Protein AF-A0A643FSH8-F1 (afdb_monomer_lite)

Secondary structure (DSSP, 8-state):
---------------SS----SSPPHHHHHHHHHHHHHHHHHHHTSSTT-B-TTS-B-HHHHHHHHHHHHHHHHS-PPPPPHHHHHHHHTSHHHHHHHHHHHHHHHHHHHHHHHHS--

Organism: NCBI:txid68895

Radius of gyration: 21.18 Å; chains: 1; bounding box: 42×60×52 Å

Sequence (118 aa):
MGNSKHSAGCQFPARDGAEPFPFPTVGQAAQRLLDALDELAEGSGGFSGWENAAGRAAGDAVEEARHELRTLLERPRALPEPAIFEKVFRSPPVQRAAESMGWRGLAEAIWRAAYEGE

Structure (mmCIF, N/CA/C/O backbone):
data_AF-A0A643FSH8-F1
#
_entry.id   AF-A0A643FSH8-F1
#
loop_
_atom_site.group_PDB
_atom_site.id
_atom_site.type_symbol
_atom_site.label_atom_id
_atom_site.label_alt_id
_atom_site.label_comp_id
_atom_site.label_asym_id
_atom_site.label_entity_id
_atom_site.label_seq_id
_atom_site.pdbx_PDB_ins_code
_atom_site.Cartn_x
_atom_site.Cartn_y
_atom_site.Cartn_z
_atom_site.occupancy
_atom_site.B_iso_or_equiv
_atom_site.auth_seq_id
_atom_site.auth_comp_id
_atom_site.auth_asym_id
_atom_site.auth_atom_id
_atom_site.pdbx_PDB_model_num
ATOM 1 N N . MET A 1 1 ? -12.975 -50.873 17.985 1.00 36.47 1 MET A N 1
ATOM 2 C CA . MET A 1 1 ? -12.252 -49.993 17.040 1.00 36.47 1 MET A CA 1
ATOM 3 C C . MET A 1 1 ? -13.054 -48.713 16.868 1.00 36.47 1 MET A C 1
ATOM 5 O O . MET A 1 1 ? -14.000 -48.699 16.096 1.00 36.47 1 MET A O 1
ATOM 9 N N . GLY A 1 2 ? -12.753 -47.682 17.658 1.00 39.66 2 GLY A N 1
ATOM 10 C CA . GLY A 1 2 ? -13.373 -46.360 17.544 1.00 39.66 2 GLY A CA 1
ATOM 11 C C . GLY A 1 2 ? -12.332 -45.379 17.023 1.00 39.66 2 GLY A C 1
ATOM 12 O O . GLY A 1 2 ? -11.318 -45.168 17.680 1.00 39.66 2 GLY A O 1
ATOM 13 N N . ASN A 1 3 ? -12.550 -44.841 15.825 1.00 39.28 3 ASN A N 1
ATOM 14 C CA . ASN A 1 3 ? -11.673 -43.849 15.211 1.00 39.28 3 ASN A CA 1
ATOM 15 C C . ASN A 1 3 ? -12.156 -42.452 15.628 1.00 39.28 3 ASN A C 1
ATOM 17 O O . ASN A 1 3 ? -13.002 -41.862 14.959 1.00 39.28 3 ASN A O 1
ATOM 21 N N . SER A 1 4 ? -11.632 -41.920 16.732 1.00 41.88 4 SER A N 1
ATOM 22 C CA . SER A 1 4 ? -11.820 -40.509 17.081 1.00 41.88 4 SER A CA 1
ATOM 23 C C . SER A 1 4 ? -10.712 -39.696 16.421 1.00 41.88 4 SER A C 1
ATOM 25 O O . SER A 1 4 ? -9.606 -39.577 16.945 1.00 41.88 4 SER A O 1
ATOM 27 N N . LYS A 1 5 ? -11.000 -39.156 15.232 1.00 44.81 5 LYS A N 1
ATOM 28 C CA . LYS A 1 5 ? -10.193 -38.093 14.624 1.00 44.81 5 LYS A CA 1
ATOM 29 C C . LYS A 1 5 ? -10.350 -36.842 15.489 1.00 44.81 5 LYS A C 1
ATOM 31 O O . LYS A 1 5 ? -11.359 -36.151 15.394 1.00 44.81 5 LYS A O 1
ATOM 36 N N . HIS A 1 6 ? -9.368 -36.564 16.338 1.00 40.22 6 HIS A N 1
ATOM 37 C CA . HIS A 1 6 ? -9.243 -35.252 16.957 1.00 40.22 6 HIS A CA 1
ATOM 38 C C . HIS A 1 6 ? -8.746 -34.272 15.895 1.00 40.22 6 HIS A C 1
ATOM 40 O O . HIS A 1 6 ? -7.598 -34.334 15.459 1.00 40.22 6 HIS A O 1
ATOM 46 N N . SER A 1 7 ? -9.635 -33.384 15.455 1.00 39.81 7 SER A N 1
ATOM 47 C CA . SER A 1 7 ? -9.259 -32.152 14.773 1.00 39.81 7 SER A CA 1
ATOM 48 C C . SER A 1 7 ? -8.293 -31.402 15.686 1.00 39.81 7 SER A C 1
ATOM 50 O O . SER A 1 7 ? -8.639 -31.106 16.831 1.00 39.81 7 SER A O 1
ATOM 52 N N . ALA A 1 8 ? -7.079 -31.141 15.205 1.00 40.69 8 ALA A N 1
ATOM 53 C CA . ALA A 1 8 ? -6.117 -30.291 15.887 1.00 40.69 8 ALA A CA 1
ATOM 54 C C . ALA A 1 8 ? -6.712 -28.880 15.975 1.00 40.69 8 ALA A C 1
ATOM 56 O O . ALA A 1 8 ? -6.618 -28.085 15.043 1.00 40.69 8 ALA A O 1
ATOM 57 N N . GLY A 1 9 ? -7.405 -28.599 17.077 1.00 35.22 9 GLY A N 1
ATOM 58 C CA . GLY A 1 9 ? -7.767 -27.245 17.442 1.00 35.22 9 GLY A CA 1
ATOM 59 C C . GLY A 1 9 ? -6.471 -26.484 17.669 1.00 35.22 9 GLY A C 1
ATOM 60 O O . GLY A 1 9 ? -5.712 -26.821 18.575 1.00 35.22 9 GLY A O 1
ATOM 61 N N . CYS A 1 10 ? -6.203 -25.484 16.833 1.00 38.00 10 CYS A N 1
ATOM 62 C CA . CYS A 1 10 ? -5.185 -24.484 17.115 1.00 38.00 10 CYS A CA 1
ATOM 63 C C . CYS A 1 10 ? -5.604 -23.746 18.393 1.00 38.00 10 CYS A C 1
ATOM 65 O O . CYS A 1 10 ? -6.351 -22.773 18.349 1.00 38.00 10 CYS A O 1
ATOM 67 N N . GLN A 1 11 ? -5.173 -24.249 19.549 1.00 37.91 11 GLN A N 1
ATOM 68 C CA . GLN A 1 11 ? -5.183 -23.487 20.787 1.00 37.91 11 GLN A CA 1
ATOM 69 C C . GLN A 1 11 ? -4.098 -22.425 20.656 1.00 37.91 11 GLN A C 1
ATOM 71 O O . GLN A 1 11 ? -2.911 -22.744 20.656 1.00 37.91 11 GLN A O 1
ATOM 76 N N . PHE A 1 12 ? -4.504 -21.167 20.516 1.00 40.66 12 PHE A N 1
ATOM 77 C CA . PHE A 1 12 ? -3.594 -20.043 20.674 1.00 40.66 12 PHE A CA 1
ATOM 78 C C . PHE A 1 12 ? -3.348 -19.858 22.175 1.00 40.66 12 PHE A C 1
ATOM 80 O O . PHE A 1 12 ? -4.293 -19.525 22.894 1.00 40.66 12 PHE A O 1
ATOM 87 N N . PRO A 1 13 ? -2.129 -20.102 22.689 1.00 39.06 13 PRO A N 1
ATOM 88 C CA . PRO A 1 13 ? -1.835 -19.772 24.070 1.00 39.06 13 PRO A CA 1
ATOM 8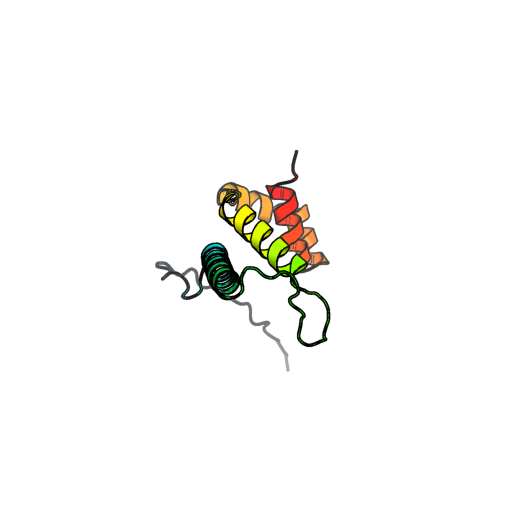9 C C . PRO A 1 13 ? -1.888 -18.250 24.216 1.00 39.06 13 PRO A C 1
ATOM 91 O O . PRO A 1 13 ? -1.168 -17.530 23.522 1.00 39.06 13 PRO A O 1
ATOM 94 N N . ALA A 1 14 ? -2.737 -17.761 25.121 1.00 42.91 14 ALA A N 1
ATOM 95 C CA . ALA A 1 14 ? -2.613 -16.406 25.637 1.00 42.91 14 ALA A CA 1
ATOM 96 C C . ALA A 1 14 ? -1.223 -16.303 26.275 1.00 42.91 14 ALA A C 1
ATOM 98 O O . ALA A 1 14 ? -0.924 -17.013 27.235 1.00 42.91 14 ALA A O 1
ATOM 99 N N . ARG A 1 15 ? -0.338 -15.511 25.669 1.00 42.09 15 ARG A N 1
ATOM 100 C CA . ARG A 1 15 ? 1.040 -15.366 26.126 1.00 42.09 15 ARG A CA 1
ATOM 101 C C . ARG A 1 15 ? 1.220 -13.942 26.628 1.00 42.09 15 ARG A C 1
ATOM 103 O O . ARG A 1 15 ? 1.324 -13.009 25.835 1.00 42.09 15 ARG A O 1
ATOM 110 N N . ASP A 1 16 ? 1.213 -13.804 27.950 1.00 45.06 16 ASP A N 1
ATOM 111 C CA . ASP A 1 16 ? 1.675 -12.605 28.639 1.00 45.06 16 ASP A CA 1
ATOM 112 C C . ASP A 1 16 ? 3.116 -12.304 28.194 1.00 45.06 16 ASP A C 1
ATOM 114 O O . ASP A 1 16 ? 3.989 -13.173 28.267 1.00 45.06 16 ASP A O 1
ATOM 118 N N . GLY A 1 17 ? 3.353 -11.086 27.695 1.00 44.19 17 GLY A N 1
ATOM 119 C CA . GLY A 1 17 ? 4.684 -10.603 27.307 1.00 44.19 17 GLY A CA 1
ATOM 120 C C . GLY A 1 17 ? 5.065 -10.802 25.836 1.00 44.19 17 GLY A C 1
ATOM 121 O O . GLY A 1 17 ? 6.167 -11.262 25.554 1.00 44.19 17 GLY A O 1
ATOM 122 N N . ALA A 1 18 ? 4.176 -10.466 24.895 1.00 45.72 18 ALA A N 1
ATOM 123 C CA . ALA A 1 18 ? 4.470 -10.509 23.462 1.00 45.72 18 ALA A CA 1
ATOM 124 C C . ALA A 1 18 ? 5.700 -9.650 23.103 1.00 45.72 18 ALA A C 1
ATOM 126 O O . ALA A 1 18 ? 5.624 -8.421 23.078 1.00 45.72 18 ALA A O 1
ATOM 127 N N . GLU A 1 19 ? 6.822 -10.296 22.774 1.00 46.59 19 GLU A N 1
ATOM 128 C CA . GLU A 1 19 ? 7.825 -9.662 21.921 1.00 46.59 19 GLU A CA 1
ATOM 129 C C . GLU A 1 19 ? 7.145 -9.276 20.596 1.00 46.59 19 GLU A C 1
ATOM 131 O O . GLU A 1 19 ? 6.374 -10.080 20.053 1.00 46.59 19 GLU A O 1
ATOM 136 N N . PRO A 1 20 ? 7.360 -8.052 20.080 1.00 52.47 20 PRO A N 1
ATOM 137 C CA . PRO A 1 20 ? 6.729 -7.626 18.843 1.00 52.47 20 PRO A CA 1
ATOM 138 C C . PRO A 1 20 ? 7.162 -8.579 17.726 1.00 52.47 20 PRO A C 1
ATOM 140 O O . PRO A 1 20 ? 8.349 -8.853 17.558 1.00 52.47 20 PRO A O 1
ATOM 143 N N . PHE A 1 21 ? 6.181 -9.119 16.998 1.00 51.66 21 PHE A N 1
ATOM 144 C CA . PHE A 1 21 ? 6.394 -9.997 15.848 1.00 51.66 21 PHE A CA 1
ATOM 145 C C . PHE A 1 21 ? 7.568 -9.489 14.984 1.00 51.66 21 PHE A C 1
ATOM 147 O O . PHE A 1 21 ? 7.592 -8.303 14.657 1.00 51.66 21 PHE A O 1
ATOM 154 N N . PRO A 1 22 ? 8.509 -10.349 14.546 1.00 67.94 22 PRO A N 1
ATOM 155 C CA . PRO A 1 22 ? 9.704 -9.927 13.802 1.00 67.94 22 PRO A CA 1
ATOM 156 C C . PRO A 1 22 ? 9.405 -9.442 12.371 1.00 67.94 22 PRO A C 1
ATOM 158 O O . PRO A 1 22 ? 10.319 -9.192 11.585 1.00 67.94 22 PRO A O 1
ATOM 161 N N . PHE A 1 23 ? 8.129 -9.340 12.005 1.00 64.25 23 PHE A N 1
ATOM 162 C CA . PHE A 1 23 ? 7.679 -8.940 10.684 1.00 64.25 23 PHE A CA 1
ATOM 163 C C . PHE A 1 23 ? 7.348 -7.446 10.671 1.00 64.25 23 PHE A C 1
ATOM 165 O O . PHE A 1 23 ? 6.767 -6.944 11.636 1.00 64.25 23 PHE A O 1
ATOM 172 N N . PRO A 1 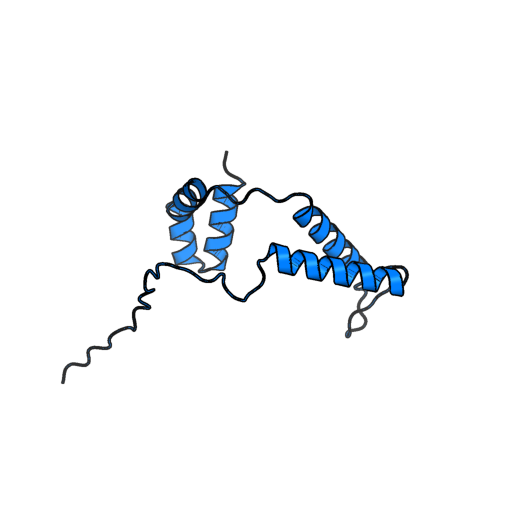24 ? 7.687 -6.725 9.587 1.00 71.19 24 PRO A N 1
ATOM 173 C CA . PRO A 1 24 ? 7.309 -5.327 9.463 1.00 71.19 24 PRO A CA 1
ATOM 174 C C . PRO A 1 24 ? 5.785 -5.192 9.485 1.00 71.19 24 PRO A C 1
ATOM 176 O O . PRO A 1 24 ? 5.062 -6.025 8.933 1.00 71.19 24 PRO A O 1
ATOM 179 N N . THR A 1 25 ? 5.290 -4.113 10.086 1.00 79.69 25 THR A N 1
ATOM 180 C CA . THR A 1 25 ? 3.884 -3.734 9.934 1.00 79.69 25 THR A CA 1
ATOM 181 C C . THR A 1 25 ? 3.590 -3.400 8.468 1.00 79.69 25 THR A C 1
ATOM 183 O O . THR A 1 25 ? 4.495 -3.069 7.700 1.00 79.69 25 THR A O 1
ATOM 186 N N . VAL A 1 26 ? 2.314 -3.432 8.069 1.00 78.62 26 VAL A N 1
ATOM 187 C CA . VAL A 1 26 ? 1.903 -3.041 6.706 1.00 78.62 26 VAL A CA 1
ATOM 188 C C . VAL A 1 26 ? 2.387 -1.628 6.369 1.00 78.62 26 VAL A C 1
ATOM 190 O O . VAL A 1 26 ? 2.909 -1.415 5.282 1.00 78.62 26 VAL A O 1
ATOM 193 N N . GLY A 1 27 ? 2.303 -0.690 7.320 1.00 81.38 27 GLY A N 1
ATOM 194 C CA . GLY A 1 27 ? 2.823 0.669 7.146 1.00 81.38 27 GLY A CA 1
ATOM 195 C C . GLY A 1 27 ? 4.343 0.709 6.965 1.00 81.38 27 GLY A C 1
ATOM 196 O O . GLY A 1 27 ? 4.834 1.392 6.076 1.00 81.38 27 GLY A O 1
ATOM 197 N N . GLN A 1 28 ? 5.096 -0.076 7.744 1.00 79.81 28 GLN A N 1
ATOM 198 C CA . GLN A 1 28 ? 6.554 -0.172 7.593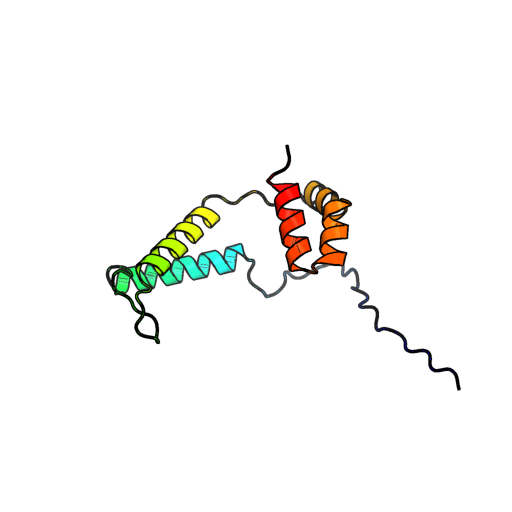 1.00 79.81 28 GLN A CA 1
ATOM 199 C C . GLN A 1 28 ? 6.962 -0.795 6.251 1.00 79.81 28 GLN A C 1
ATOM 201 O O . GLN A 1 28 ? 7.932 -0.353 5.642 1.00 79.81 28 GLN A O 1
ATOM 206 N N . ALA A 1 29 ? 6.244 -1.818 5.785 1.00 84.44 29 ALA A N 1
ATOM 207 C CA . ALA A 1 29 ? 6.488 -2.428 4.481 1.00 84.44 29 ALA A CA 1
ATOM 208 C C . ALA A 1 29 ? 6.131 -1.473 3.328 1.00 84.44 29 ALA A C 1
ATOM 210 O O . ALA A 1 29 ? 6.902 -1.350 2.380 1.00 84.44 29 ALA A O 1
ATOM 211 N N . ALA A 1 30 ? 5.005 -0.764 3.441 1.00 86.94 30 ALA A N 1
ATOM 212 C CA . ALA A 1 30 ? 4.569 0.247 2.483 1.00 86.94 30 ALA A CA 1
ATOM 213 C C . ALA A 1 30 ? 5.563 1.413 2.379 1.00 86.94 30 ALA A C 1
ATOM 215 O O . ALA A 1 30 ? 5.916 1.798 1.269 1.00 86.94 30 ALA A O 1
ATOM 216 N N . GLN A 1 31 ? 6.070 1.921 3.507 1.00 89.00 31 GLN A N 1
ATOM 217 C CA . GLN A 1 31 ? 7.074 2.987 3.505 1.00 89.00 31 GLN A CA 1
ATOM 218 C C . GLN A 1 31 ? 8.355 2.550 2.787 1.00 89.00 31 GLN A C 1
ATOM 220 O O . GLN A 1 31 ? 8.814 3.241 1.889 1.00 89.00 31 GLN A O 1
ATOM 225 N N . ARG A 1 32 ? 8.879 1.357 3.100 1.00 91.31 32 ARG A N 1
ATOM 226 C CA . ARG A 1 32 ? 10.079 0.819 2.432 1.00 91.31 32 ARG A CA 1
ATOM 227 C C . ARG A 1 32 ? 9.898 0.665 0.922 1.00 91.31 32 ARG A C 1
ATOM 229 O O . ARG A 1 32 ? 10.845 0.866 0.172 1.00 91.31 32 ARG A O 1
ATOM 236 N N . LEU A 1 33 ? 8.703 0.264 0.482 1.00 92.31 33 LEU A N 1
ATOM 237 C CA . LEU A 1 33 ? 8.389 0.163 -0.941 1.00 92.31 33 LEU A CA 1
ATOM 238 C C . LEU A 1 33 ? 8.357 1.546 -1.603 1.00 92.31 33 LEU A C 1
ATOM 240 O O . LEU A 1 33 ? 8.889 1.692 -2.698 1.00 92.31 33 LEU A O 1
ATOM 244 N N . LEU A 1 34 ? 7.760 2.545 -0.947 1.00 93.62 34 LEU A N 1
ATOM 245 C CA . LEU A 1 34 ? 7.737 3.917 -1.451 1.00 93.62 34 LEU A CA 1
ATOM 246 C C . LEU A 1 34 ? 9.155 4.485 -1.582 1.00 93.62 34 LEU A C 1
ATOM 248 O O . LEU A 1 34 ? 9.486 5.003 -2.643 1.00 93.62 34 LEU A O 1
ATOM 252 N N . ASP A 1 35 ? 9.993 4.310 -0.558 1.00 93.50 35 ASP A N 1
ATOM 253 C CA . ASP A 1 35 ? 11.387 4.770 -0.566 1.00 93.50 35 ASP A CA 1
ATOM 254 C C . ASP A 1 35 ? 12.170 4.132 -1.730 1.00 93.50 35 ASP A C 1
ATOM 256 O O . ASP A 1 35 ? 12.840 4.822 -2.493 1.00 93.50 35 ASP A O 1
ATOM 260 N N . ALA A 1 36 ? 12.017 2.818 -1.936 1.00 92.81 36 ALA A N 1
ATOM 261 C CA . ALA A 1 36 ? 12.669 2.113 -3.040 1.00 92.81 36 ALA A C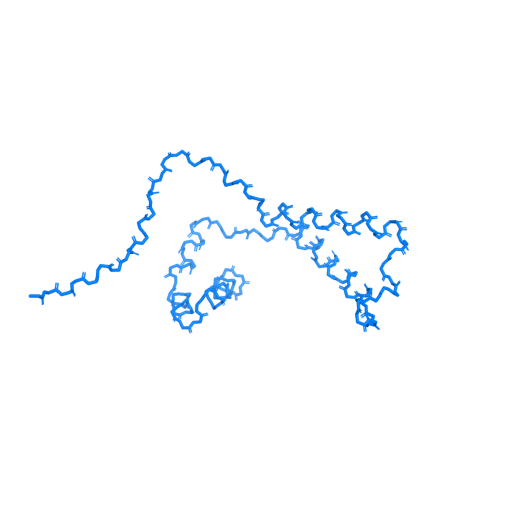A 1
ATOM 262 C C . ALA A 1 36 ? 12.199 2.601 -4.423 1.00 92.81 36 ALA A C 1
ATOM 264 O O . ALA A 1 36 ? 12.991 2.668 -5.362 1.00 92.81 36 ALA A O 1
ATOM 265 N N . LEU A 1 37 ? 10.913 2.939 -4.571 1.00 92.94 37 LEU A N 1
ATOM 266 C CA . LEU A 1 37 ? 10.390 3.525 -5.806 1.00 92.94 37 LEU A CA 1
ATOM 267 C C . LEU A 1 37 ? 10.917 4.954 -6.014 1.00 92.94 37 LEU A C 1
ATOM 269 O O . LEU A 1 37 ? 11.235 5.318 -7.143 1.00 92.94 37 LEU A O 1
ATOM 273 N N . ASP A 1 38 ? 11.047 5.752 -4.955 1.00 92.62 38 ASP A N 1
ATOM 274 C CA . ASP A 1 38 ? 11.618 7.101 -5.028 1.00 92.62 38 ASP A CA 1
ATOM 275 C C . ASP A 1 38 ? 13.080 7.063 -5.505 1.00 92.62 38 ASP A C 1
ATOM 277 O O . ASP A 1 38 ? 13.419 7.746 -6.473 1.00 92.62 38 ASP A O 1
ATOM 281 N N . GLU A 1 39 ? 13.908 6.192 -4.924 1.00 92.19 39 GLU A N 1
ATOM 282 C CA . GLU A 1 39 ? 15.307 6.003 -5.339 1.00 92.19 39 GLU A CA 1
ATOM 283 C C . GLU A 1 39 ? 15.430 5.539 -6.801 1.00 92.19 39 GLU A C 1
ATOM 285 O O . GLU A 1 39 ? 16.272 6.034 -7.558 1.00 92.19 39 GLU A O 1
ATOM 290 N N . LEU A 1 40 ? 14.575 4.602 -7.228 1.00 89.56 40 LEU A N 1
ATOM 291 C CA . LEU A 1 40 ? 14.562 4.119 -8.611 1.00 89.56 40 LEU A CA 1
ATOM 292 C C . LEU A 1 40 ? 14.196 5.233 -9.598 1.00 89.56 40 LEU A C 1
ATOM 294 O O . LEU A 1 40 ? 14.860 5.370 -10.626 1.00 89.56 40 LEU A O 1
ATOM 298 N N . ALA A 1 41 ? 13.172 6.030 -9.283 1.00 88.81 41 ALA A N 1
ATOM 299 C CA . ALA A 1 41 ? 12.721 7.129 -10.129 1.00 88.81 41 ALA A CA 1
ATOM 300 C C . ALA A 1 41 ? 13.786 8.229 -10.261 1.00 88.81 41 ALA A C 1
ATOM 302 O O . ALA A 1 41 ? 13.981 8.758 -11.357 1.00 88.81 41 ALA A O 1
ATOM 303 N N . GLU A 1 42 ? 14.503 8.559 -9.182 1.00 87.50 42 GLU A N 1
ATOM 304 C CA . GLU A 1 42 ? 15.614 9.519 -9.228 1.00 87.50 42 GLU A CA 1
ATOM 305 C C . GLU A 1 42 ? 16.742 9.042 -10.153 1.00 87.50 42 GLU A C 1
ATOM 307 O O . GLU A 1 42 ? 17.279 9.831 -10.934 1.00 87.50 42 GLU A O 1
ATOM 312 N N . GLY A 1 43 ? 17.062 7.745 -10.124 1.00 79.94 43 GLY A N 1
ATOM 313 C CA . GLY A 1 43 ? 18.083 7.151 -10.987 1.00 79.94 43 GLY A CA 1
ATOM 314 C C . GLY A 1 43 ? 17.704 7.084 -12.473 1.00 79.94 43 GLY A C 1
ATOM 315 O O . GLY A 1 43 ? 18.595 7.095 -13.324 1.00 79.94 43 GLY A O 1
ATOM 316 N N . SER A 1 44 ? 16.409 7.021 -12.802 1.00 80.44 44 SER A N 1
ATOM 317 C CA . SER A 1 44 ? 15.913 6.854 -14.180 1.00 80.44 44 SER A CA 1
ATOM 318 C C . SER A 1 44 ? 15.269 8.098 -14.798 1.00 80.44 44 SER A C 1
ATOM 320 O O . SER A 1 44 ? 14.958 8.079 -15.989 1.00 80.44 44 SER A O 1
ATOM 322 N N . GLY A 1 45 ? 15.064 9.172 -14.029 1.00 83.75 45 GLY A N 1
ATOM 323 C CA . GLY A 1 45 ? 14.289 10.339 -14.467 1.00 83.75 45 GLY A CA 1
ATOM 324 C C . GLY A 1 45 ? 12.771 10.098 -14.475 1.00 83.75 45 GLY A C 1
ATOM 325 O O . GLY A 1 45 ? 12.059 10.733 -15.252 1.00 83.75 45 GLY A O 1
ATOM 326 N N . GLY A 1 46 ? 12.286 9.183 -13.627 1.00 86.62 46 GLY A N 1
ATOM 327 C CA . GLY A 1 46 ? 10.894 8.719 -13.552 1.00 86.62 46 GLY A CA 1
ATOM 328 C C . GLY A 1 46 ? 10.666 7.359 -14.219 1.00 86.62 46 GLY A C 1
ATOM 329 O O . GLY A 1 46 ? 11.595 6.756 -14.764 1.00 86.62 46 GLY A O 1
ATOM 330 N N . PHE A 1 47 ? 9.425 6.863 -14.180 1.00 90.06 47 PHE A N 1
ATOM 331 C CA . PHE A 1 47 ? 9.071 5.559 -14.771 1.00 90.06 47 PHE A CA 1
ATOM 332 C C . PHE A 1 47 ? 8.465 5.644 -16.176 1.00 90.06 47 PHE A C 1
ATOM 334 O O . PHE A 1 47 ? 8.170 4.612 -16.777 1.00 90.06 47 PHE A O 1
ATOM 341 N N . SER A 1 48 ? 8.267 6.845 -16.726 1.00 86.50 48 SER A N 1
ATOM 342 C CA . SER A 1 48 ? 7.684 7.019 -18.063 1.00 86.50 48 SER A CA 1
ATOM 343 C C . SER A 1 48 ? 8.451 6.209 -19.119 1.00 86.50 48 SER A C 1
ATOM 345 O O . SER A 1 48 ? 9.679 6.235 -19.179 1.00 86.50 48 SER A O 1
ATOM 347 N N . GLY A 1 49 ? 7.721 5.444 -19.936 1.00 87.06 49 GLY A N 1
ATOM 348 C CA . GLY A 1 49 ? 8.305 4.567 -20.956 1.00 87.06 49 GLY A CA 1
ATOM 349 C C . GLY A 1 49 ? 8.866 3.235 -20.444 1.00 87.06 49 GLY A C 1
ATOM 350 O O . GLY A 1 49 ? 9.358 2.452 -21.252 1.00 87.06 49 GLY A O 1
ATOM 351 N N . TRP A 1 50 ? 8.781 2.930 -19.143 1.00 92.31 50 TRP A N 1
ATOM 352 C CA . TRP A 1 50 ? 9.141 1.601 -18.645 1.00 92.31 50 TRP A CA 1
ATOM 353 C C . TRP A 1 50 ? 8.177 0.538 -19.165 1.00 92.31 50 TRP A C 1
ATOM 355 O O . TRP A 1 50 ? 6.956 0.721 -19.159 1.00 92.31 50 TRP A O 1
ATOM 365 N N . GLU A 1 51 ? 8.730 -0.610 -19.539 1.00 93.75 51 GLU A N 1
ATOM 366 C CA . GLU A 1 51 ? 7.989 -1.801 -19.935 1.00 93.75 51 GLU A CA 1
ATOM 367 C C . GLU A 1 51 ? 8.253 -2.938 -18.946 1.00 93.75 51 GLU A C 1
ATOM 369 O O . GLU A 1 51 ? 9.335 -3.059 -18.371 1.00 93.75 51 GLU A O 1
ATOM 374 N N . ASN A 1 52 ? 7.260 -3.801 -18.738 1.00 89.56 52 ASN A N 1
ATOM 375 C CA . ASN A 1 52 ? 7.487 -5.045 -18.006 1.00 89.56 52 ASN A CA 1
ATOM 376 C C . ASN A 1 52 ? 8.246 -6.068 -18.868 1.00 89.56 52 ASN A C 1
ATOM 378 O O . ASN A 1 52 ? 8.438 -5.889 -20.066 1.00 89.56 52 ASN A O 1
ATOM 382 N N . ALA A 1 53 ? 8.610 -7.207 -18.274 1.00 89.31 53 ALA A N 1
ATOM 383 C CA . ALA A 1 53 ? 9.329 -8.281 -18.968 1.00 89.31 53 ALA A CA 1
ATOM 384 C C . ALA A 1 53 ? 8.594 -8.871 -20.195 1.00 89.31 53 ALA A C 1
ATOM 386 O O . ALA A 1 53 ? 9.194 -9.611 -20.967 1.00 89.31 53 ALA A O 1
ATOM 387 N N . ALA A 1 54 ? 7.305 -8.563 -20.378 1.00 92.75 54 ALA A N 1
ATOM 388 C CA . ALA A 1 54 ? 6.523 -8.951 -21.548 1.00 92.75 54 ALA A CA 1
ATOM 389 C C . ALA A 1 54 ? 6.460 -7.850 -22.630 1.00 92.75 54 ALA A C 1
ATOM 391 O O . ALA A 1 54 ? 5.671 -7.982 -23.563 1.00 92.75 54 ALA A O 1
ATOM 392 N N . GLY A 1 55 ? 7.232 -6.764 -22.499 1.00 91.38 55 GLY A N 1
ATOM 393 C CA . GLY A 1 55 ? 7.256 -5.645 -23.448 1.00 91.38 55 GLY A CA 1
ATOM 394 C C . GLY A 1 55 ? 5.989 -4.786 -23.426 1.00 91.38 55 GLY A C 1
ATOM 395 O O . GLY A 1 55 ? 5.636 -4.174 -24.427 1.00 91.38 55 GLY A O 1
ATOM 396 N N . ARG A 1 56 ? 5.231 -4.790 -22.320 1.00 92.69 56 ARG A N 1
ATOM 397 C CA . ARG A 1 56 ? 4.047 -3.929 -22.171 1.00 92.69 56 ARG A CA 1
ATOM 398 C C . ARG A 1 56 ? 4.402 -2.709 -21.344 1.00 92.69 56 ARG A C 1
ATOM 400 O O . ARG A 1 56 ? 4.968 -2.880 -20.262 1.00 92.69 56 ARG A O 1
ATOM 407 N N . ALA A 1 57 ? 3.979 -1.534 -21.805 1.00 91.06 57 ALA A N 1
ATOM 408 C CA . ALA A 1 57 ? 4.080 -0.289 -21.056 1.00 91.06 57 ALA A CA 1
ATOM 409 C C . ALA A 1 57 ? 3.521 -0.468 -19.634 1.00 91.06 57 ALA A C 1
ATOM 411 O O . ALA A 1 57 ? 2.392 -0.924 -19.442 1.00 91.06 57 ALA A O 1
ATOM 412 N N . ALA A 1 58 ? 4.356 -0.161 -18.650 1.00 92.19 58 ALA A N 1
ATOM 413 C CA . ALA A 1 58 ? 4.075 -0.286 -17.226 1.00 92.19 58 ALA A CA 1
ATOM 414 C C . ALA A 1 58 ? 4.419 0.995 -16.455 1.00 92.19 58 ALA A C 1
ATOM 416 O O . ALA A 1 58 ? 3.949 1.151 -15.335 1.00 92.19 58 ALA A O 1
ATOM 417 N N . GLY A 1 59 ? 5.193 1.907 -17.053 1.00 90.94 59 GLY A N 1
ATOM 418 C CA . GLY A 1 59 ? 5.646 3.150 -16.432 1.00 90.94 59 GLY A CA 1
ATOM 419 C C . GLY A 1 59 ? 4.553 3.956 -15.742 1.00 90.94 59 GLY A C 1
ATOM 420 O O . GLY A 1 59 ? 4.645 4.216 -14.545 1.00 90.94 59 GLY A O 1
ATOM 421 N N . ASP A 1 60 ? 3.486 4.274 -16.475 1.00 91.19 60 ASP A N 1
ATOM 422 C CA . ASP A 1 60 ? 2.369 5.063 -15.942 1.00 91.19 60 ASP A CA 1
ATOM 423 C C . ASP A 1 60 ? 1.677 4.352 -14.770 1.00 91.19 60 ASP A C 1
ATOM 425 O O . ASP A 1 60 ? 1.364 4.979 -13.764 1.00 91.19 60 ASP A O 1
ATOM 429 N N . ALA A 1 61 ? 1.521 3.026 -14.851 1.00 89.94 61 ALA A N 1
ATOM 430 C CA . ALA A 1 61 ? 0.930 2.234 -13.774 1.00 89.94 61 ALA A CA 1
ATOM 431 C C . ALA A 1 61 ? 1.828 2.179 -12.524 1.00 89.94 61 ALA A C 1
ATOM 433 O O . ALA A 1 61 ? 1.325 2.100 -11.405 1.00 89.94 61 ALA A O 1
ATOM 434 N N . VAL A 1 62 ? 3.156 2.221 -12.693 1.00 92.38 62 VAL A N 1
ATOM 435 C CA . VAL A 1 62 ? 4.101 2.294 -11.568 1.00 92.38 62 VAL A CA 1
ATOM 436 C C . VAL A 1 62 ? 4.052 3.676 -10.911 1.00 92.38 62 VAL A C 1
ATOM 438 O O . VAL A 1 62 ? 4.018 3.745 -9.683 1.00 92.38 62 VAL A O 1
ATOM 441 N N . GLU A 1 63 ? 3.993 4.767 -11.686 1.00 92.12 63 GLU A N 1
ATOM 442 C CA . GLU A 1 63 ? 3.811 6.121 -11.130 1.00 92.12 63 GLU A CA 1
ATOM 443 C C . GLU A 1 63 ? 2.474 6.259 -10.393 1.00 92.12 63 GLU A C 1
ATOM 445 O O . GLU A 1 63 ? 2.426 6.817 -9.295 1.00 92.12 63 GLU A O 1
ATOM 450 N N . GLU A 1 64 ? 1.394 5.716 -10.958 1.00 91.50 64 GLU A N 1
ATOM 451 C CA . GLU A 1 64 ? 0.072 5.718 -10.331 1.00 91.50 64 GLU A CA 1
ATOM 452 C C . GLU A 1 64 ? 0.092 4.949 -9.003 1.00 91.50 64 GLU A C 1
ATOM 454 O O . GLU A 1 64 ? -0.265 5.505 -7.963 1.00 91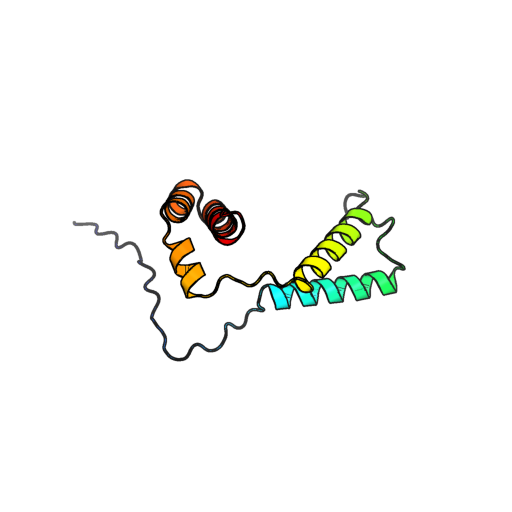.50 64 GLU A O 1
ATOM 459 N N . ALA A 1 65 ? 0.627 3.723 -8.991 1.00 91.31 65 ALA A N 1
ATOM 460 C CA . ALA A 1 65 ? 0.749 2.923 -7.773 1.00 91.31 65 ALA A CA 1
ATOM 461 C C . ALA A 1 65 ? 1.619 3.608 -6.704 1.00 91.31 65 ALA A C 1
ATOM 463 O O . ALA A 1 65 ? 1.301 3.573 -5.513 1.00 91.31 65 ALA A O 1
ATOM 464 N N . ARG A 1 66 ? 2.708 4.268 -7.114 1.00 92.31 66 ARG A N 1
ATOM 465 C CA . ARG A 1 66 ? 3.563 5.061 -6.222 1.00 92.31 66 ARG A CA 1
ATOM 466 C C . ARG A 1 66 ? 2.800 6.241 -5.614 1.00 92.31 66 ARG A C 1
ATOM 468 O O . ARG A 1 66 ? 2.919 6.493 -4.413 1.00 92.31 66 ARG A O 1
ATOM 475 N N . HIS A 1 67 ? 2.010 6.954 -6.416 1.00 89.88 67 HIS A N 1
ATOM 476 C CA . HIS A 1 67 ? 1.194 8.074 -5.952 1.00 89.88 67 HIS A CA 1
ATOM 477 C C . HIS A 1 67 ? 0.098 7.629 -4.970 1.00 89.88 67 HIS A C 1
ATOM 479 O O . HIS A 1 67 ? -0.089 8.256 -3.921 1.00 89.88 67 HIS A O 1
ATOM 485 N N . GLU A 1 68 ? -0.594 6.528 -5.264 1.00 86.69 68 GLU A N 1
ATOM 486 C CA . GLU A 1 68 ? -1.591 5.935 -4.368 1.00 86.69 68 GLU A CA 1
ATOM 487 C C . GLU A 1 68 ? -0.964 5.508 -3.038 1.00 86.69 68 GLU A C 1
ATOM 489 O O . GLU A 1 68 ? -1.499 5.811 -1.970 1.00 86.69 68 GLU A O 1
ATOM 494 N N . LEU A 1 69 ? 0.206 4.864 -3.088 1.00 88.44 69 LEU A N 1
ATOM 495 C CA . LEU A 1 69 ? 0.941 4.427 -1.904 1.00 88.44 69 LEU A CA 1
ATOM 496 C C . LEU A 1 69 ? 1.340 5.607 -1.012 1.00 88.44 69 LEU A C 1
ATOM 498 O O . LEU A 1 69 ? 1.122 5.561 0.200 1.00 88.44 69 LEU A O 1
ATOM 502 N N . ARG A 1 70 ? 1.861 6.688 -1.606 1.00 88.75 70 ARG A N 1
ATOM 503 C CA . ARG A 1 70 ? 2.160 7.933 -0.887 1.00 88.75 70 ARG A CA 1
ATOM 504 C C . ARG A 1 70 ? 0.906 8.519 -0.244 1.00 88.75 70 ARG A C 1
ATOM 506 O O . ARG A 1 70 ? 0.916 8.810 0.947 1.00 88.75 70 ARG A O 1
ATOM 513 N N . THR A 1 71 ? -0.191 8.603 -0.993 1.00 84.81 71 THR A N 1
ATOM 514 C CA . THR A 1 71 ? -1.477 9.106 -0.484 1.00 84.81 71 THR A CA 1
ATOM 515 C C . THR A 1 71 ? -1.978 8.285 0.708 1.00 84.81 71 THR A C 1
ATOM 517 O O . THR A 1 71 ? -2.474 8.850 1.685 1.00 84.81 71 THR A O 1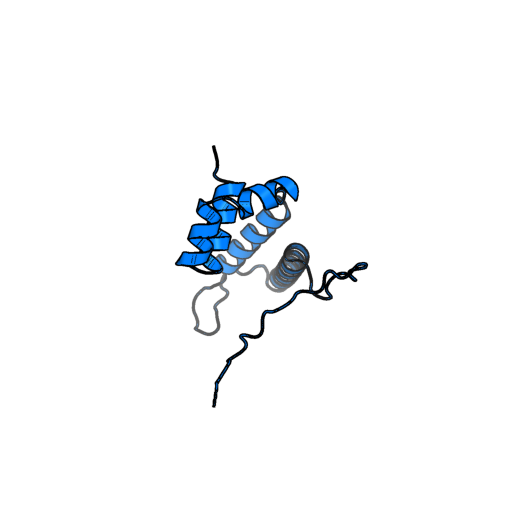
ATOM 520 N N . LEU A 1 72 ? -1.844 6.957 0.656 1.00 79.75 72 LEU A N 1
ATOM 521 C CA . LEU A 1 72 ? -2.232 6.056 1.745 1.00 79.75 72 LEU A CA 1
ATOM 522 C C . LEU A 1 72 ? -1.364 6.235 2.997 1.00 79.75 72 LEU A C 1
ATOM 524 O O . LEU A 1 72 ? -1.881 6.148 4.110 1.00 79.75 72 LEU A O 1
ATOM 528 N N . LEU A 1 73 ? -0.066 6.487 2.828 1.00 83.69 73 LEU A N 1
ATOM 529 C CA . LEU A 1 73 ? 0.869 6.707 3.934 1.00 83.69 73 LEU A CA 1
ATOM 530 C C . LEU A 1 73 ? 0.707 8.096 4.573 1.00 83.69 73 LEU A C 1
ATOM 532 O O . LEU A 1 73 ? 0.786 8.218 5.793 1.00 83.69 73 LEU A O 1
ATOM 536 N N . GLU A 1 74 ? 0.425 9.128 3.774 1.00 83.62 74 GLU A N 1
ATOM 537 C CA . GLU A 1 74 ? 0.182 10.502 4.243 1.00 83.62 74 GLU A CA 1
ATOM 538 C C . GLU A 1 74 ? -1.183 10.674 4.912 1.00 83.62 74 GLU A C 1
ATOM 540 O O . GLU A 1 74 ? -1.360 11.524 5.787 1.00 83.62 74 GLU A O 1
ATOM 545 N N . ARG A 1 75 ? -2.163 9.861 4.510 1.00 73.44 75 ARG A N 1
ATOM 546 C CA . ARG A 1 75 ? -3.478 9.784 5.142 1.00 73.44 75 ARG A CA 1
ATOM 547 C C . ARG A 1 75 ? -3.588 8.469 5.895 1.00 73.44 75 ARG A C 1
ATOM 549 O O . ARG A 1 75 ? -4.316 7.590 5.423 1.00 73.44 75 ARG A O 1
ATOM 556 N N . PRO A 1 76 ? -2.939 8.322 7.068 1.00 60.84 76 PRO A N 1
ATOM 557 C CA . PRO A 1 76 ? -3.192 7.171 7.909 1.00 60.84 76 PRO A CA 1
ATOM 558 C C . PRO A 1 76 ? -4.678 7.205 8.260 1.00 60.84 76 PRO A C 1
ATOM 560 O O . PRO A 1 76 ? -5.121 7.974 9.114 1.00 60.84 76 PRO A O 1
ATOM 563 N N . ARG A 1 77 ? -5.483 6.403 7.554 1.00 63.91 77 ARG A N 1
ATOM 564 C CA . ARG A 1 77 ? -6.844 6.128 7.993 1.00 63.91 77 ARG A CA 1
ATOM 565 C C . ARG A 1 77 ? -6.662 5.526 9.368 1.00 63.91 77 ARG A C 1
ATOM 567 O O . ARG A 1 77 ? -6.002 4.494 9.493 1.00 63.91 77 ARG A O 1
ATOM 574 N N . ALA A 1 78 ? -7.176 6.211 10.387 1.00 59.62 78 ALA A N 1
ATOM 575 C CA . ALA A 1 78 ? -7.155 5.680 11.732 1.00 59.62 78 ALA A CA 1
ATOM 576 C C . ALA A 1 78 ? -7.716 4.260 11.648 1.00 59.62 78 ALA A C 1
ATOM 578 O O . ALA A 1 78 ? -8.834 4.047 11.158 1.00 59.62 78 ALA A O 1
ATOM 579 N N . LEU A 1 79 ? -6.899 3.279 12.033 1.00 59.19 79 LEU A N 1
ATOM 580 C CA . LEU A 1 79 ? -7.437 1.964 12.320 1.00 59.19 79 LEU A CA 1
ATOM 581 C C . LEU A 1 79 ? -8.528 2.191 13.370 1.00 59.19 79 LEU A C 1
ATOM 583 O O . LEU A 1 79 ? -8.302 2.991 14.287 1.00 59.19 79 LEU A O 1
ATOM 587 N N . PRO A 1 80 ? -9.711 1.572 13.225 1.00 62.72 80 PRO A N 1
ATOM 588 C CA . PRO A 1 80 ? -10.740 1.701 14.240 1.00 62.72 80 PRO A CA 1
ATOM 589 C C . PRO A 1 80 ? -10.116 1.377 15.595 1.00 62.72 80 PRO A C 1
ATOM 591 O O . PRO A 1 80 ? -9.338 0.423 15.702 1.00 62.72 80 PRO A O 1
ATOM 594 N N . GLU A 1 81 ? -10.427 2.183 16.615 1.00 68.50 81 GLU A N 1
ATOM 595 C CA . GLU A 1 81 ? -9.960 1.900 17.972 1.00 68.50 81 GLU A CA 1
ATOM 596 C C . GLU A 1 81 ? -10.247 0.432 18.315 1.00 68.50 81 GLU A C 1
ATOM 598 O O . GLU A 1 81 ? -11.270 -0.091 17.865 1.00 68.50 81 GLU A O 1
ATOM 603 N N . PRO A 1 82 ? -9.414 -0.251 19.118 1.00 69.06 82 PRO A N 1
ATOM 604 C CA . PRO A 1 82 ? -9.580 -1.681 19.381 1.00 69.06 82 PRO A CA 1
ATOM 605 C C . PRO A 1 82 ? -11.008 -2.081 19.789 1.00 69.06 82 PRO A C 1
ATOM 607 O O . PRO A 1 82 ? -11.511 -3.114 19.356 1.00 69.06 82 PRO A O 1
ATOM 610 N N . ALA A 1 83 ? -11.705 -1.228 20.548 1.00 71.56 83 ALA A N 1
ATOM 611 C CA . ALA A 1 83 ? -13.104 -1.435 20.921 1.00 71.56 83 ALA A CA 1
ATOM 612 C C . ALA A 1 83 ? -14.081 -1.342 19.729 1.00 71.56 83 ALA A C 1
ATOM 614 O O . ALA A 1 83 ? -15.042 -2.111 19.647 1.00 71.56 83 ALA A O 1
ATOM 615 N N . ILE A 1 84 ? -13.835 -0.422 18.793 1.00 73.31 84 ILE A N 1
ATOM 616 C CA . ILE A 1 84 ? -14.604 -0.264 17.552 1.00 73.31 84 ILE A CA 1
ATOM 617 C C . ILE A 1 84 ? -14.312 -1.434 16.612 1.00 73.31 84 ILE A C 1
ATOM 619 O O . ILE A 1 84 ? -15.250 -2.020 16.072 1.00 73.31 84 ILE A O 1
ATOM 623 N N . PHE A 1 85 ? -13.041 -1.820 16.470 1.00 77.06 85 PHE A N 1
ATOM 624 C CA . PHE A 1 85 ? -12.642 -2.982 15.684 1.00 77.06 85 PHE A CA 1
ATOM 625 C C . PHE A 1 85 ? -13.330 -4.249 16.193 1.00 77.06 85 PHE A C 1
ATOM 627 O O . PHE A 1 85 ? -13.956 -4.948 15.405 1.00 77.06 85 PHE A O 1
ATOM 634 N N . GLU A 1 86 ? -13.294 -4.514 17.501 1.00 75.81 86 GLU A N 1
ATOM 635 C CA . GLU A 1 86 ? -13.915 -5.704 18.092 1.00 75.81 86 GLU A CA 1
ATOM 636 C C . GLU A 1 86 ? -15.436 -5.718 17.875 1.00 75.81 86 GLU A C 1
ATOM 638 O O . GLU A 1 86 ? -16.018 -6.752 17.536 1.00 75.81 86 GLU A O 1
ATOM 643 N N . LYS A 1 87 ? -16.095 -4.559 18.008 1.00 80.38 87 LYS A N 1
ATOM 644 C CA . LYS A 1 87 ? -17.531 -4.412 17.734 1.00 80.38 87 LYS A CA 1
ATOM 645 C C . LYS A 1 87 ? -17.861 -4.700 16.265 1.00 80.38 87 LYS A C 1
ATOM 647 O O . LYS A 1 87 ? -18.818 -5.426 15.992 1.00 80.38 87 LYS A O 1
ATOM 652 N N . VAL A 1 88 ? -17.088 -4.142 15.333 1.00 81.50 88 VAL A N 1
ATOM 653 C CA . VAL A 1 88 ? -17.243 -4.368 13.887 1.00 81.50 88 VAL A CA 1
ATOM 654 C C . VAL A 1 88 ? -16.980 -5.832 13.548 1.00 81.50 88 VAL A C 1
ATOM 656 O O . VAL A 1 88 ? -17.795 -6.464 12.876 1.00 81.50 88 VAL A O 1
ATOM 659 N N . PHE A 1 89 ? -15.893 -6.393 14.069 1.00 78.81 89 PHE A N 1
ATOM 660 C CA . PHE A 1 89 ? -15.491 -7.772 13.844 1.00 78.81 89 PHE A CA 1
ATOM 661 C C . PHE A 1 89 ? -16.581 -8.748 14.290 1.00 78.81 89 PHE A C 1
ATOM 663 O O . PHE A 1 89 ? -16.966 -9.626 13.525 1.00 78.81 89 PHE A O 1
ATOM 670 N N . ARG A 1 90 ? -17.159 -8.555 15.482 1.00 84.00 90 ARG A N 1
ATOM 671 C CA . ARG A 1 90 ? -18.252 -9.392 16.012 1.00 84.00 90 ARG A CA 1
ATOM 672 C C . ARG A 1 90 ? -19.614 -9.146 15.357 1.00 84.00 90 ARG A C 1
ATOM 674 O O . ARG A 1 90 ? -20.583 -9.815 15.714 1.00 84.00 90 ARG A O 1
ATOM 681 N N . SER A 1 91 ? -19.731 -8.192 14.436 1.00 83.75 91 SER A N 1
ATOM 682 C CA . SER A 1 91 ? -21.019 -7.869 13.827 1.00 83.75 91 SER A CA 1
ATOM 683 C C . SER A 1 91 ? -21.546 -9.030 12.960 1.00 83.75 91 SER A C 1
ATOM 685 O O . SER A 1 91 ? -20.769 -9.694 12.265 1.00 83.75 91 SER A O 1
ATOM 687 N N . PRO A 1 92 ? -22.872 -9.276 12.936 1.00 85.56 92 PRO A N 1
ATOM 688 C CA . PRO A 1 92 ? -23.453 -10.347 12.125 1.00 85.56 92 PRO A CA 1
ATOM 689 C C . PRO A 1 92 ? -23.091 -10.303 10.626 1.00 85.56 92 PRO A C 1
ATOM 691 O O . PRO A 1 92 ? -22.884 -11.370 10.049 1.00 85.56 92 PRO A O 1
ATOM 694 N N . PRO A 1 93 ? -22.997 -9.131 9.959 1.00 81.31 93 PRO A N 1
ATOM 695 C CA . PRO A 1 93 ? -22.564 -9.061 8.562 1.00 81.31 93 PRO A CA 1
ATOM 696 C C . PRO A 1 93 ? -21.136 -9.569 8.347 1.00 81.31 93 PRO A C 1
ATOM 698 O O . PRO A 1 93 ? -20.904 -10.330 7.410 1.00 81.31 93 PRO A O 1
ATOM 701 N N . VAL A 1 94 ? -20.204 -9.192 9.228 1.00 80.88 94 VAL A N 1
ATOM 702 C CA . VAL A 1 94 ? -18.792 -9.589 9.135 1.00 80.88 94 VAL A CA 1
ATOM 703 C C . VAL A 1 94 ? -18.627 -11.088 9.368 1.00 80.88 94 VAL A C 1
ATOM 705 O O . VAL A 1 94 ? -17.950 -11.754 8.589 1.00 80.88 94 VAL A O 1
ATOM 708 N N . GLN A 1 95 ? -19.308 -11.641 10.374 1.00 86.56 95 GLN A N 1
ATOM 709 C CA . GLN A 1 95 ? -19.262 -13.078 10.658 1.00 86.56 95 GLN A CA 1
ATOM 710 C C . GLN A 1 95 ? -19.838 -13.909 9.500 1.00 86.56 95 GLN A C 1
ATOM 712 O O . GLN A 1 95 ? -19.201 -14.855 9.042 1.00 86.56 95 GLN A O 1
ATOM 717 N N . ARG A 1 96 ? -20.974 -13.493 8.920 1.00 85.25 96 ARG A N 1
ATOM 718 C CA . ARG A 1 96 ? -21.542 -14.157 7.730 1.00 85.25 96 ARG A CA 1
ATOM 719 C C . ARG A 1 96 ? -20.624 -14.080 6.511 1.00 85.25 96 ARG A C 1
ATOM 721 O O . ARG A 1 96 ? -20.542 -15.034 5.738 1.00 85.25 96 ARG A O 1
ATOM 728 N N . ALA A 1 97 ? -19.944 -12.953 6.308 1.00 78.44 97 ALA A N 1
ATOM 729 C CA . ALA A 1 97 ? -18.988 -12.802 5.215 1.00 78.44 97 ALA A CA 1
ATOM 730 C C . ALA A 1 97 ? -17.767 -13.718 5.400 1.00 78.44 97 ALA A C 1
ATOM 732 O O . ALA A 1 97 ? -17.297 -14.316 4.433 1.00 78.44 97 ALA A O 1
ATOM 733 N N . ALA A 1 98 ? -17.303 -13.890 6.640 1.00 79.19 98 ALA A N 1
ATOM 734 C CA . ALA A 1 98 ? -16.227 -14.818 6.975 1.00 79.19 98 ALA A CA 1
ATOM 735 C C . ALA A 1 98 ? -16.601 -16.274 6.660 1.00 79.19 98 ALA A C 1
ATOM 737 O O . ALA A 1 98 ? -15.815 -16.999 6.053 1.00 79.19 98 ALA A O 1
ATOM 738 N N . GLU A 1 99 ? -17.819 -16.680 7.025 1.00 83.12 99 GLU A N 1
ATOM 739 C CA . GLU A 1 99 ? -18.337 -18.031 6.787 1.00 83.12 99 GLU A CA 1
ATOM 740 C C . GLU A 1 99 ? -18.545 -18.332 5.295 1.00 83.12 99 GLU A C 1
ATOM 742 O O . GLU A 1 99 ? -18.282 -19.444 4.844 1.00 83.12 99 GLU A O 1
ATOM 747 N N . SER A 1 100 ? -19.004 -17.347 4.518 1.00 82.50 100 SER A N 1
ATOM 748 C CA . SER A 1 100 ? -19.389 -17.542 3.111 1.00 82.50 100 SER A CA 1
ATOM 749 C C . SER A 1 100 ? -18.258 -17.322 2.104 1.00 82.50 100 SER A C 1
ATOM 751 O O . SER A 1 100 ? -18.239 -17.963 1.056 1.00 82.50 100 SER A O 1
ATOM 753 N N . MET A 1 101 ? -17.322 -16.418 2.395 1.00 77.31 101 MET A N 1
ATOM 754 C CA . MET A 1 101 ? -16.321 -15.929 1.436 1.00 77.31 101 MET A CA 1
ATOM 755 C C . MET A 1 101 ? -14.879 -16.017 1.970 1.00 77.31 101 MET A C 1
ATOM 757 O O . MET A 1 101 ? -13.940 -15.546 1.320 1.00 77.31 101 MET A O 1
ATOM 761 N N . GLY A 1 102 ? -14.684 -16.615 3.151 1.00 77.00 102 GLY A N 1
ATOM 762 C CA . GLY A 1 102 ? -13.378 -16.762 3.789 1.00 77.00 102 GLY A CA 1
ATOM 763 C C . GLY A 1 102 ? -12.714 -15.420 4.115 1.00 77.00 102 GLY A C 1
ATOM 764 O O . GLY A 1 102 ? -13.370 -14.397 4.311 1.00 77.00 102 GLY A O 1
ATOM 765 N N . TRP A 1 103 ? -11.378 -15.410 4.151 1.00 65.75 103 TRP A N 1
ATOM 766 C CA . TRP A 1 103 ? -10.583 -14.242 4.561 1.00 65.75 103 TRP A CA 1
ATOM 767 C C . TRP A 1 103 ? -10.818 -12.989 3.709 1.00 65.75 103 TRP A C 1
ATOM 769 O O . TRP A 1 103 ? -10.768 -11.878 4.233 1.00 65.75 103 TRP A O 1
ATOM 779 N N . ARG A 1 104 ? -11.110 -13.155 2.412 1.00 70.19 104 ARG A N 1
ATOM 780 C CA . ARG A 1 104 ? -11.368 -12.033 1.500 1.00 70.19 104 ARG A CA 1
ATOM 781 C C . ARG A 1 104 ? -12.680 -11.326 1.834 1.00 70.19 104 ARG A C 1
ATOM 783 O O . ARG A 1 104 ? -12.688 -10.107 1.960 1.00 70.19 104 ARG A O 1
ATOM 790 N N . GLY A 1 105 ? -13.765 -12.078 2.019 1.00 71.00 105 GLY A N 1
ATOM 791 C CA . GLY A 1 105 ? -15.053 -11.484 2.382 1.00 71.00 105 GLY A CA 1
ATOM 792 C C . GLY A 1 105 ? -15.072 -10.917 3.796 1.00 71.00 105 GLY A C 1
ATOM 793 O O . GLY A 1 105 ? -15.687 -9.880 4.022 1.00 71.00 105 GLY A O 1
ATOM 794 N N . LEU A 1 106 ? -14.348 -11.541 4.730 1.00 72.19 106 LEU A N 1
ATOM 795 C CA . LEU A 1 106 ? -14.136 -10.990 6.068 1.00 72.19 106 LEU A CA 1
ATOM 796 C C . LEU A 1 106 ? -13.451 -9.614 6.001 1.00 72.19 106 LEU A C 1
ATOM 798 O O . LEU A 1 106 ? -13.941 -8.663 6.602 1.00 72.19 106 LEU A O 1
ATOM 802 N N . ALA A 1 107 ? -12.347 -9.497 5.254 1.00 73.50 107 ALA A N 1
ATOM 803 C CA . ALA A 1 107 ? -11.608 -8.242 5.118 1.00 73.50 107 ALA A CA 1
ATOM 804 C C . ALA A 1 107 ? -12.463 -7.131 4.490 1.00 73.50 107 ALA A C 1
ATOM 806 O O . ALA A 1 107 ? -12.474 -6.004 4.983 1.00 73.50 107 ALA A O 1
ATOM 807 N N . GLU A 1 108 ? -13.225 -7.461 3.446 1.00 72.69 108 GLU A N 1
ATOM 808 C CA . GLU A 1 108 ? -14.123 -6.513 2.790 1.00 72.69 108 GLU A CA 1
ATOM 809 C C . GLU A 1 108 ? -15.262 -6.074 3.721 1.00 72.69 108 GLU A C 1
ATOM 811 O O . GLU A 1 108 ? -15.519 -4.882 3.859 1.00 72.69 108 GLU A O 1
ATOM 816 N N . ALA A 1 109 ? -15.902 -7.005 4.433 1.00 74.62 109 ALA A N 1
ATOM 817 C CA . ALA A 1 109 ? -16.987 -6.681 5.353 1.00 74.62 109 ALA A CA 1
ATOM 818 C C . ALA A 1 109 ? -16.521 -5.831 6.546 1.00 74.62 109 ALA A C 1
ATOM 820 O O . ALA A 1 109 ? -17.232 -4.905 6.936 1.00 74.62 109 ALA A O 1
ATOM 821 N N . ILE A 1 110 ? -15.336 -6.109 7.107 1.00 74.56 110 ILE A N 1
ATOM 822 C CA . ILE A 1 110 ? -14.728 -5.277 8.160 1.00 74.56 110 ILE A CA 1
ATOM 823 C C . ILE A 1 110 ? -14.489 -3.867 7.628 1.00 74.56 110 ILE A C 1
ATOM 825 O O . ILE A 1 110 ? -14.825 -2.896 8.300 1.00 74.56 110 ILE A O 1
ATOM 829 N N . TRP A 1 111 ? -13.930 -3.749 6.421 1.00 73.50 111 TRP A N 1
ATOM 830 C CA . TRP A 1 111 ? -13.637 -2.456 5.818 1.00 73.50 111 TRP A CA 1
ATOM 831 C C . TRP A 1 111 ? -14.912 -1.635 5.581 1.00 73.50 111 TRP A C 1
ATOM 833 O O . TRP A 1 111 ? -14.977 -0.488 6.020 1.00 73.50 111 TRP A O 1
ATOM 843 N N . ARG A 1 112 ? -15.961 -2.230 4.999 1.00 75.25 112 ARG A N 1
ATOM 844 C CA . ARG A 1 112 ? -17.247 -1.537 4.803 1.00 75.25 112 ARG A CA 1
ATOM 845 C C . ARG A 1 112 ? -17.880 -1.122 6.129 1.00 75.25 112 ARG A C 1
ATOM 847 O O . ARG A 1 112 ? -18.303 0.015 6.289 1.00 75.25 112 ARG A O 1
ATOM 854 N N . ALA A 1 113 ? -17.894 -2.013 7.116 1.00 71.19 113 ALA A N 1
ATOM 855 C CA . ALA A 1 113 ? -18.475 -1.717 8.424 1.00 71.19 113 ALA A CA 1
ATOM 856 C C . ALA A 1 113 ? -17.687 -0.662 9.224 1.00 71.19 113 ALA A C 1
ATOM 858 O O . ALA A 1 113 ? -18.272 0.020 10.061 1.00 71.19 113 ALA A O 1
ATOM 859 N N . ALA A 1 114 ? -16.381 -0.525 8.986 1.00 70.88 114 ALA A N 1
ATOM 860 C CA . ALA A 1 114 ? -15.540 0.466 9.653 1.00 70.88 114 ALA A CA 1
ATOM 861 C C . ALA A 1 114 ? -15.517 1.833 8.947 1.00 70.88 114 ALA A C 1
ATOM 863 O O . ALA A 1 114 ? -15.258 2.833 9.613 1.00 70.88 114 ALA A O 1
ATOM 864 N N . TYR A 1 115 ? -15.757 1.887 7.630 1.00 69.00 115 TYR A N 1
ATOM 865 C CA . TYR A 1 115 ? -15.490 3.088 6.823 1.00 69.00 115 TYR A CA 1
ATOM 866 C C . TYR A 1 115 ? -16.604 3.510 5.854 1.00 69.00 115 TYR A C 1
ATOM 868 O O . TYR A 1 115 ? -16.527 4.616 5.327 1.00 69.00 115 TYR A O 1
ATOM 876 N N . GLU A 1 116 ? -17.617 2.678 5.609 1.00 70.56 116 GLU A N 1
ATOM 877 C CA . GLU A 1 116 ? -18.763 3.002 4.737 1.00 70.56 116 GLU A CA 1
ATOM 878 C C . GLU A 1 116 ? -20.091 3.107 5.503 1.00 70.56 116 GLU A C 1
ATOM 880 O O . GLU A 1 116 ? -21.136 3.330 4.898 1.00 70.56 116 GLU A O 1
ATOM 885 N N . GLY A 1 117 ? -20.071 2.926 6.826 1.00 52.75 117 GLY A N 1
ATOM 886 C CA . GLY A 1 117 ? -21.270 2.982 7.657 1.00 52.75 117 GLY A CA 1
ATOM 887 C C . GLY A 1 117 ? -21.643 4.400 8.090 1.00 52.75 117 GLY A C 1
ATOM 888 O O . GLY A 1 117 ? -21.110 4.877 9.092 1.00 52.75 117 GLY A O 1
ATOM 889 N N . GLU A 1 118 ? -22.606 5.002 7.385 1.00 39.84 118 GLU A N 1
ATOM 890 C CA . GLU A 1 118 ? -23.724 5.752 7.992 1.00 39.84 118 GLU A CA 1
ATOM 891 C C . GLU A 1 118 ? -25.004 4.907 7.911 1.00 39.84 118 GLU A C 1
ATOM 893 O O . GLU A 1 118 ? -25.260 4.313 6.837 1.00 39.84 118 GLU A O 1
#

pLDDT: mean 73.98, std 17.72, range [35.22, 93.75]

Foldseek 3Di:
DDDDPDDPDPDDDPDDPDDPDPDDDPLRVLVVVLVVQVVVCVVVVAQAPDDDPVRHRCRVVSVVVSVVSVVCNVDVPPDPDPVQLVVQCPDPQLVVLCVPPNPVSNVVSSCCSNPVDD